Protein AF-A0A3D1SIC7-F1 (afdb_monomer_lite)

Sequence (63 aa):
LVLDWRKKQQAQAAVKRTVRDMFYNALPPSYTRELCERAYTAVYQHIYDSYYGLGQSVYANAS

Foldseek 3Di:
DLPCLVVPPVSLVVVLVVLLCCCVVPPDPPQDPVNSVVVSVVVSVCVVVQSDPDQRHVCSPVD

pLDDT: mean 73.0, std 12.47, range [44.97, 87.31]

Radius of gyration: 13.72 Å; chains: 1; bounding box: 32×26×33 Å

Secondary structure (DSSP, 8-state):
----TTT-HHHHHHHHHHHHHHHHHH--TT--HHHHHHHHHHHHHHHHHHEETTTEETTTT--

Structure (mmCIF, N/CA/C/O backbone):
data_AF-A0A3D1SIC7-F1
#
_entry.id   AF-A0A3D1SIC7-F1
#
loop_
_atom_site.group_PDB
_atom_site.id
_atom_site.type_symbol
_atom_site.label_atom_id
_atom_site.label_alt_id
_atom_site.label_comp_id
_atom_site.label_asym_id
_atom_site.label_entity_id
_atom_site.label_seq_id
_atom_site.pdbx_PDB_ins_code
_atom_site.Cartn_x
_atom_site.Cartn_y
_atom_site.Cartn_z
_atom_site.occupancy
_atom_site.B_iso_or_equiv
_atom_site.auth_seq_id
_atom_site.auth_comp_id
_atom_site.auth_asym_id
_atom_site.auth_atom_id
_atom_site.pdbx_PDB_model_num
ATOM 1 N N . LEU A 1 1 ? -14.377 -6.746 14.260 1.00 52.34 1 LEU A N 1
ATOM 2 C CA . LEU A 1 1 ? -12.931 -6.410 14.257 1.00 52.34 1 LEU A CA 1
ATOM 3 C C . LEU A 1 1 ? -12.449 -5.901 12.886 1.00 52.34 1 LEU A C 1
ATOM 5 O O . LEU A 1 1 ? -11.314 -6.143 12.511 1.00 52.34 1 LEU A O 1
ATOM 9 N N . VAL A 1 2 ? -13.252 -5.121 12.150 1.00 50.78 2 VAL A N 1
ATOM 10 C CA . VAL A 1 2 ? -12.696 -4.284 11.074 1.00 50.78 2 VAL A CA 1
ATOM 11 C C . VAL A 1 2 ? -12.396 -2.944 11.723 1.00 50.78 2 VAL A C 1
ATOM 13 O O . VAL A 1 2 ? -13.261 -2.085 11.852 1.00 50.78 2 VAL A O 1
ATOM 16 N N . LEU A 1 3 ? -11.192 -2.858 12.289 1.00 54.88 3 LEU A N 1
ATOM 17 C CA . LEU A 1 3 ? -10.635 -1.626 12.831 1.00 54.88 3 LEU A CA 1
ATOM 18 C C . LEU A 1 3 ? -10.691 -0.565 11.733 1.00 54.88 3 LEU A C 1
ATOM 20 O O . LEU A 1 3 ? -10.357 -0.863 10.588 1.00 54.88 3 LEU A O 1
ATOM 24 N N . ASP A 1 4 ? -11.082 0.657 12.089 1.00 67.62 4 ASP A N 1
ATOM 25 C CA . ASP A 1 4 ? -11.002 1.856 11.254 1.00 67.62 4 ASP A CA 1
ATOM 26 C C . ASP A 1 4 ? -9.535 2.148 10.849 1.00 67.62 4 ASP A C 1
ATOM 28 O O . ASP A 1 4 ? -8.916 3.128 11.265 1.00 67.62 4 ASP A O 1
ATOM 32 N N . TRP A 1 5 ? -8.923 1.278 10.047 1.00 69.88 5 TRP A N 1
ATOM 33 C CA . TRP A 1 5 ? -7.555 1.409 9.554 1.00 69.88 5 TRP A CA 1
ATOM 34 C C . TRP A 1 5 ? -7.437 2.643 8.658 1.00 69.88 5 TRP A C 1
ATOM 36 O O . TRP A 1 5 ? -6.405 3.306 8.651 1.00 69.88 5 TRP A O 1
ATOM 46 N N . ARG A 1 6 ? -8.543 3.035 8.011 1.00 68.38 6 ARG A N 1
ATOM 47 C CA . ARG A 1 6 ? -8.686 4.317 7.317 1.00 68.38 6 ARG A CA 1
ATOM 48 C C . ARG A 1 6 ? -8.602 5.523 8.250 1.00 68.38 6 ARG A C 1
ATOM 50 O O . ARG A 1 6 ? -8.198 6.577 7.787 1.00 68.38 6 ARG A O 1
ATOM 57 N N . LYS A 1 7 ? -8.940 5.412 9.538 1.00 73.50 7 LYS A N 1
ATOM 58 C CA . LYS A 1 7 ? -8.796 6.529 10.493 1.00 73.50 7 LYS A CA 1
ATOM 59 C C . LYS A 1 7 ? -7.411 6.558 11.144 1.00 73.50 7 LYS A C 1
ATOM 61 O O . LYS A 1 7 ? -6.993 7.593 11.652 1.0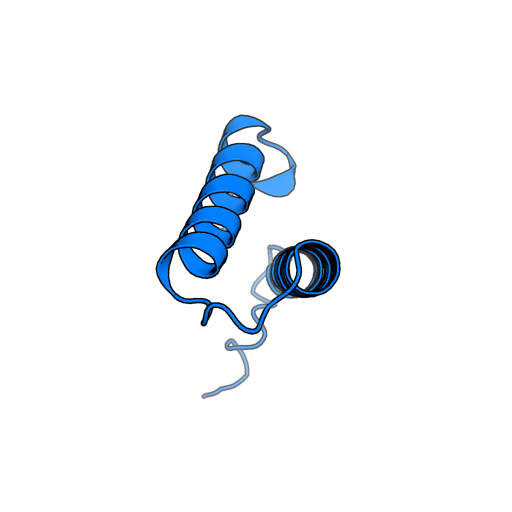0 73.50 7 LYS A O 1
ATOM 66 N N . LYS A 1 8 ? -6.668 5.445 11.110 1.00 81.69 8 LYS A N 1
ATOM 67 C CA . LYS A 1 8 ? -5.317 5.341 11.679 1.00 81.69 8 LYS A CA 1
ATOM 68 C C . LYS A 1 8 ? -4.252 5.571 10.607 1.00 81.69 8 LYS A C 1
ATOM 70 O O . LYS A 1 8 ? -3.992 4.694 9.787 1.00 81.69 8 LYS A O 1
ATOM 75 N N . GLN A 1 9 ? -3.560 6.710 10.669 1.00 80.69 9 GLN A N 1
ATOM 76 C CA . GLN A 1 9 ? -2.489 7.045 9.717 1.00 80.69 9 GLN A CA 1
ATOM 77 C C . GLN A 1 9 ? -1.397 5.963 9.627 1.00 80.69 9 GLN A C 1
ATOM 79 O O . GLN A 1 9 ? -0.943 5.641 8.532 1.00 80.69 9 GLN A O 1
ATOM 84 N N . GLN A 1 10 ? -1.022 5.343 10.752 1.00 80.38 10 GLN A N 1
ATOM 85 C CA . GLN A 1 10 ? -0.051 4.239 10.767 1.00 80.38 10 GLN A CA 1
ATOM 86 C C . GLN A 1 10 ? -0.528 3.026 9.958 1.00 80.38 10 GLN A C 1
ATOM 88 O O . GLN A 1 10 ? 0.255 2.436 9.217 1.00 80.38 10 GLN A O 1
ATOM 93 N N . ALA A 1 11 ? -1.815 2.684 10.054 1.00 81.31 11 ALA A N 1
ATOM 94 C CA . ALA A 1 11 ? -2.382 1.554 9.330 1.00 81.31 11 ALA A CA 1
ATOM 95 C C . ALA A 1 11 ? -2.492 1.854 7.826 1.00 81.31 11 ALA A C 1
ATOM 97 O O . ALA A 1 11 ? -2.112 1.018 7.011 1.00 81.31 11 ALA A O 1
ATOM 98 N N . GLN A 1 12 ? -2.896 3.072 7.443 1.00 81.50 12 GLN A N 1
ATOM 99 C CA . GLN A 1 12 ? -2.833 3.497 6.040 1.00 81.50 12 GLN A CA 1
ATOM 100 C C . GLN A 1 12 ? -1.402 3.434 5.485 1.00 81.50 12 GLN A C 1
ATOM 102 O O . GLN A 1 12 ? -1.188 2.956 4.374 1.00 81.50 12 GLN A O 1
ATOM 107 N N . ALA A 1 13 ? -0.413 3.907 6.250 1.00 85.44 13 ALA A N 1
ATOM 108 C CA . ALA A 1 13 ? 0.986 3.889 5.836 1.00 85.44 13 ALA A CA 1
ATOM 109 C C . ALA A 1 13 ? 1.538 2.463 5.687 1.00 85.44 13 ALA A C 1
ATOM 111 O O . ALA A 1 13 ? 2.388 2.232 4.828 1.00 85.44 13 ALA A O 1
ATOM 112 N N . ALA A 1 14 ? 1.069 1.517 6.504 1.00 85.56 14 ALA A N 1
ATOM 113 C CA . ALA A 1 14 ? 1.399 0.103 6.358 1.00 85.56 14 ALA A CA 1
ATOM 114 C C . ALA A 1 14 ? 0.827 -0.464 5.049 1.00 85.56 14 ALA A C 1
ATOM 116 O O . ALA A 1 14 ? 1.588 -0.999 4.252 1.00 85.56 14 ALA A O 1
ATOM 117 N N . VAL A 1 15 ? -0.462 -0.238 4.762 1.00 83.94 15 VAL A N 1
ATOM 118 C CA . VAL A 1 15 ? -1.103 -0.694 3.511 1.00 83.94 15 VAL A CA 1
ATOM 119 C C . VAL A 1 15 ? -0.395 -0.123 2.282 1.00 83.94 15 VAL A C 1
ATOM 121 O O . VAL A 1 15 ? -0.043 -0.865 1.370 1.00 83.94 15 VAL A O 1
ATOM 124 N N . LYS A 1 16 ? -0.117 1.185 2.273 1.00 85.12 16 LYS A N 1
ATOM 125 C CA . LYS A 1 16 ? 0.612 1.840 1.176 1.00 85.12 16 LYS A CA 1
ATOM 126 C C . LYS A 1 16 ? 1.996 1.228 0.952 1.00 85.12 16 LYS A C 1
ATOM 128 O O . LYS A 1 16 ? 2.394 1.042 -0.193 1.00 85.12 16 LYS A O 1
ATOM 133 N N . ARG A 1 17 ? 2.725 0.910 2.029 1.00 86.12 17 ARG A N 1
ATOM 134 C CA . ARG A 1 17 ? 4.032 0.242 1.940 1.00 86.12 17 ARG A CA 1
ATOM 135 C C . ARG A 1 17 ? 3.911 -1.164 1.375 1.00 86.12 17 ARG A C 1
ATOM 137 O O . ARG A 1 17 ? 4.586 -1.458 0.406 1.00 86.12 17 ARG A O 1
ATOM 144 N N . THR A 1 18 ? 2.998 -1.981 1.886 1.00 86.19 18 THR A N 1
ATOM 145 C CA . THR A 1 18 ? 2.814 -3.353 1.395 1.00 86.19 18 THR A CA 1
ATOM 146 C C . THR A 1 18 ? 2.433 -3.397 -0.084 1.00 86.19 18 THR A C 1
ATOM 148 O O . THR A 1 18 ? 3.012 -4.171 -0.838 1.00 86.19 18 THR A O 1
ATOM 151 N N . VAL A 1 19 ? 1.501 -2.540 -0.521 1.00 83.75 19 VAL A N 1
ATOM 152 C CA . VAL A 1 19 ? 1.119 -2.446 -1.940 1.00 83.75 19 VAL A CA 1
ATOM 153 C C . VAL A 1 19 ? 2.331 -2.043 -2.779 1.00 83.75 19 VAL A C 1
ATOM 155 O O . VAL A 1 19 ? 2.597 -2.650 -3.812 1.00 83.75 19 VAL A O 1
ATOM 158 N N . ARG A 1 20 ? 3.109 -1.061 -2.312 1.00 82.81 20 ARG A N 1
ATOM 159 C CA . ARG A 1 20 ? 4.341 -0.634 -2.975 1.00 82.81 20 ARG A CA 1
ATOM 160 C C . ARG A 1 20 ? 5.353 -1.773 -3.082 1.00 82.81 20 ARG A C 1
ATOM 162 O O . ARG A 1 20 ? 5.816 -2.043 -4.181 1.00 82.81 20 ARG A O 1
ATOM 169 N N . ASP A 1 21 ? 5.667 -2.450 -1.987 1.00 84.06 21 ASP A N 1
ATOM 170 C CA . ASP A 1 21 ? 6.649 -3.536 -1.964 1.00 84.06 21 ASP A CA 1
ATOM 171 C C . ASP A 1 21 ? 6.232 -4.677 -2.897 1.00 84.06 21 ASP A C 1
ATOM 173 O O . ASP A 1 21 ? 7.066 -5.230 -3.607 1.00 84.06 21 ASP A O 1
ATOM 177 N N . MET A 1 22 ? 4.934 -4.985 -2.969 1.00 80.75 22 MET A N 1
ATOM 178 C CA . MET A 1 22 ? 4.408 -5.971 -3.912 1.00 80.75 22 MET A CA 1
ATOM 179 C C . MET A 1 22 ? 4.677 -5.564 -5.366 1.00 80.75 22 MET A C 1
ATOM 181 O O . MET A 1 22 ? 5.126 -6.386 -6.158 1.00 80.75 22 MET A O 1
ATOM 185 N N . PHE A 1 23 ? 4.464 -4.295 -5.715 1.00 75.81 23 PHE A N 1
ATOM 186 C CA . PHE A 1 23 ? 4.748 -3.798 -7.058 1.00 75.81 23 PHE A CA 1
ATOM 187 C C . PHE A 1 23 ? 6.252 -3.729 -7.351 1.00 75.81 23 PHE A C 1
ATOM 189 O O . PHE A 1 23 ? 6.692 -4.236 -8.375 1.00 75.81 23 PHE A O 1
ATOM 196 N N . TYR A 1 24 ? 7.069 -3.165 -6.463 1.00 70.75 24 TYR A N 1
ATOM 197 C CA . TYR A 1 24 ? 8.505 -3.013 -6.722 1.00 70.75 24 TYR A CA 1
ATOM 198 C C . TYR A 1 24 ? 9.273 -4.342 -6.719 1.00 70.75 24 TYR A C 1
ATOM 200 O O . TYR A 1 24 ? 10.275 -4.445 -7.421 1.00 70.75 24 TYR A O 1
ATOM 208 N N . ASN A 1 25 ? 8.807 -5.358 -5.984 1.00 74.38 25 ASN A N 1
ATOM 209 C CA . ASN A 1 25 ? 9.473 -6.663 -5.931 1.00 74.38 25 ASN A CA 1
ATOM 210 C C . ASN A 1 25 ? 8.959 -7.663 -6.979 1.00 74.38 25 ASN A C 1
ATOM 212 O O . ASN A 1 25 ? 9.674 -8.610 -7.293 1.00 74.38 25 ASN A O 1
ATOM 216 N N . ALA A 1 26 ? 7.739 -7.490 -7.504 1.00 68.31 26 ALA A N 1
ATOM 217 C CA . ALA A 1 26 ? 7.128 -8.449 -8.431 1.00 68.31 26 ALA A CA 1
ATOM 218 C C . ALA A 1 26 ? 6.951 -7.929 -9.867 1.00 68.31 26 ALA A C 1
ATOM 220 O O . ALA A 1 26 ? 6.603 -8.715 -10.749 1.00 68.31 26 ALA A O 1
ATOM 221 N N . LEU A 1 27 ? 7.155 -6.632 -10.131 1.00 68.12 27 LEU A N 1
ATOM 222 C CA . LEU A 1 27 ? 6.961 -6.092 -11.476 1.00 68.12 27 LEU A CA 1
ATOM 223 C C . LEU A 1 27 ? 8.160 -6.372 -12.398 1.00 68.12 27 LEU A C 1
ATOM 225 O O . LEU A 1 27 ? 9.305 -6.103 -12.029 1.00 68.12 27 LEU A O 1
ATOM 229 N N . PRO A 1 28 ? 7.908 -6.845 -13.632 1.00 73.44 28 PRO A N 1
ATOM 230 C CA . PRO A 1 28 ? 8.943 -6.978 -14.647 1.00 73.44 28 PRO A CA 1
ATOM 231 C C . PRO A 1 28 ? 9.544 -5.616 -15.048 1.00 73.44 28 PRO A C 1
ATOM 233 O O . PRO A 1 28 ? 8.845 -4.600 -14.991 1.00 73.44 28 PRO A O 1
ATOM 236 N N . PRO A 1 29 ? 10.781 -5.580 -15.584 1.00 69.38 29 PRO A N 1
ATOM 237 C CA . PRO A 1 29 ? 11.455 -4.348 -16.023 1.00 69.38 29 PRO A CA 1
ATOM 238 C C . PRO A 1 29 ? 10.702 -3.539 -17.091 1.00 69.38 29 PRO A C 1
ATOM 240 O O . PRO A 1 29 ? 11.013 -2.375 -17.324 1.00 69.38 29 PRO A O 1
ATOM 243 N N . SER A 1 30 ? 9.722 -4.150 -17.763 1.00 77.19 30 SER A N 1
ATOM 244 C CA . SER A 1 30 ? 8.866 -3.507 -18.761 1.00 77.19 30 SER A CA 1
ATOM 245 C C . SER A 1 30 ? 7.879 -2.498 -18.166 1.00 77.19 30 SER A C 1
ATOM 247 O O . SER A 1 30 ? 7.264 -1.737 -18.911 1.00 77.19 30 SER A O 1
ATOM 249 N N . TYR A 1 31 ? 7.693 -2.491 -16.843 1.00 72.19 31 TYR A N 1
ATOM 250 C CA . TYR A 1 31 ? 6.842 -1.515 -16.176 1.00 72.19 31 TYR A CA 1
ATOM 251 C C . TYR A 1 31 ? 7.595 -0.205 -15.971 1.00 72.19 31 TYR A C 1
ATOM 253 O O . TYR A 1 31 ? 8.484 -0.084 -15.128 1.00 72.19 31 TYR A O 1
ATOM 261 N N . THR A 1 32 ? 7.207 0.808 -16.742 1.00 79.81 32 THR A N 1
ATOM 262 C CA . THR A 1 32 ? 7.672 2.174 -16.514 1.00 79.81 32 THR A CA 1
ATOM 263 C C . THR A 1 32 ? 7.145 2.687 -15.178 1.00 79.81 32 THR A C 1
ATOM 265 O O . THR A 1 32 ? 6.095 2.263 -14.688 1.00 79.81 32 THR A O 1
ATOM 268 N N . ARG A 1 33 ? 7.848 3.664 -14.599 1.00 79.56 33 ARG A N 1
ATOM 269 C CA . ARG A 1 33 ? 7.442 4.311 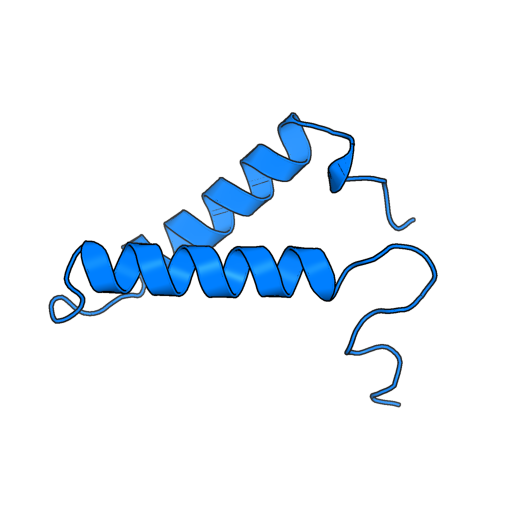-13.345 1.00 79.56 33 ARG A CA 1
ATOM 270 C C . ARG A 1 33 ? 5.989 4.800 -13.382 1.00 79.56 33 ARG A C 1
ATOM 272 O O . ARG A 1 33 ? 5.267 4.637 -12.410 1.00 79.56 33 ARG A O 1
ATOM 279 N N . GLU A 1 34 ? 5.547 5.348 -14.508 1.00 82.12 34 GLU A N 1
ATOM 280 C CA . GLU A 1 34 ? 4.173 5.830 -14.693 1.00 82.12 34 GLU A CA 1
ATOM 281 C C . GLU A 1 34 ? 3.137 4.701 -14.660 1.00 82.12 34 GLU A C 1
ATOM 283 O O . GLU A 1 34 ? 2.055 4.866 -14.092 1.00 82.12 34 GLU A O 1
ATOM 288 N N . LEU A 1 35 ? 3.469 3.539 -15.231 1.00 82.62 35 LEU A N 1
ATOM 289 C CA . LEU A 1 35 ? 2.604 2.364 -15.205 1.00 82.62 35 LEU A CA 1
ATOM 290 C C . LEU A 1 35 ? 2.499 1.799 -13.780 1.00 82.62 35 LEU A C 1
ATOM 292 O O . LEU A 1 35 ? 1.401 1.455 -13.340 1.00 82.62 35 LEU A O 1
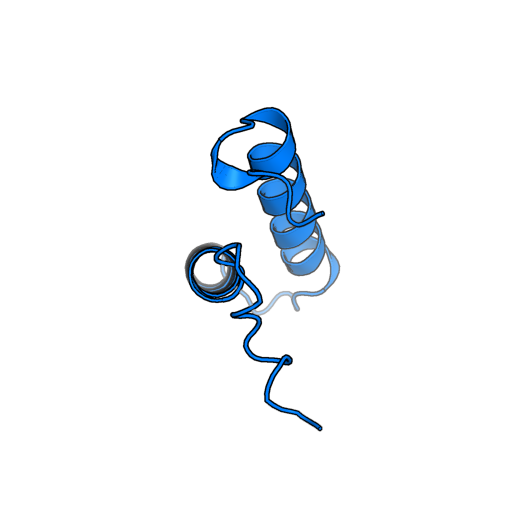ATOM 296 N N . CYS A 1 36 ? 3.610 1.795 -13.035 1.00 79.19 36 CYS A N 1
ATOM 297 C CA . CYS A 1 36 ? 3.631 1.438 -11.616 1.00 79.19 36 CYS A CA 1
ATOM 298 C C . CYS A 1 36 ? 2.749 2.367 -10.775 1.00 79.19 36 CYS A C 1
ATOM 300 O O . CYS A 1 36 ? 1.948 1.885 -9.982 1.00 79.19 36 CYS A O 1
ATOM 302 N N . GLU A 1 37 ? 2.855 3.687 -10.953 1.00 83.38 37 GLU A N 1
ATOM 303 C CA . GLU A 1 37 ? 2.059 4.664 -10.191 1.00 83.38 37 GLU A CA 1
ATOM 304 C C . GLU A 1 37 ? 0.555 4.540 -10.480 1.00 83.38 37 GLU A C 1
ATOM 306 O O . GLU A 1 37 ? -0.274 4.605 -9.563 1.00 83.38 37 GLU A O 1
ATOM 311 N N . ARG A 1 38 ? 0.181 4.295 -11.745 1.00 85.75 38 ARG A N 1
ATOM 312 C CA . ARG A 1 38 ? -1.216 4.025 -12.119 1.00 85.75 38 ARG A CA 1
ATOM 313 C C . ARG A 1 38 ? -1.735 2.743 -11.475 1.00 85.75 38 ARG A C 1
ATOM 315 O O . ARG A 1 38 ? -2.813 2.762 -10.884 1.00 85.75 38 ARG A O 1
ATOM 322 N N . ALA A 1 39 ? -0.971 1.655 -11.556 1.00 83.94 39 ALA A N 1
ATOM 323 C CA . ALA A 1 39 ? -1.350 0.372 -10.969 1.00 83.94 39 ALA A CA 1
ATOM 324 C C . ALA A 1 39 ? -1.444 0.450 -9.436 1.00 83.94 39 ALA A C 1
ATOM 326 O O . ALA A 1 39 ? -2.418 -0.023 -8.850 1.00 83.94 39 ALA A O 1
ATOM 327 N N . TYR A 1 40 ? -0.485 1.122 -8.795 1.00 85.56 40 TYR A N 1
ATOM 328 C CA . TYR A 1 40 ? -0.483 1.389 -7.359 1.00 85.56 40 TYR A CA 1
ATOM 329 C C . TYR A 1 40 ? -1.744 2.139 -6.927 1.00 85.56 40 TYR A C 1
ATOM 331 O O . TYR A 1 40 ? -2.431 1.711 -5.998 1.00 85.56 40 TYR A O 1
ATOM 339 N N . THR A 1 41 ? -2.076 3.229 -7.624 1.00 86.12 41 THR A N 1
ATOM 340 C CA . THR A 1 41 ? -3.270 4.031 -7.331 1.00 86.12 4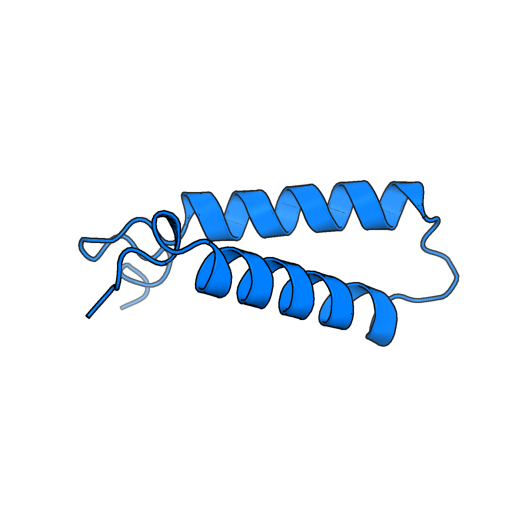1 THR A CA 1
ATOM 341 C C . THR A 1 41 ? -4.541 3.200 -7.476 1.00 86.12 41 THR A C 1
ATOM 343 O O . THR A 1 41 ? -5.382 3.217 -6.579 1.00 86.12 41 THR A O 1
ATOM 346 N N . ALA A 1 42 ? -4.661 2.425 -8.557 1.00 87.31 42 ALA A N 1
ATOM 347 C CA . ALA A 1 42 ? -5.822 1.577 -8.809 1.00 87.31 42 ALA A CA 1
ATOM 348 C C . ALA A 1 42 ? -6.006 0.499 -7.728 1.00 87.31 42 ALA A C 1
ATOM 350 O O . ALA A 1 42 ? -7.111 0.317 -7.219 1.00 87.31 42 ALA A O 1
ATOM 351 N N . VAL A 1 43 ? -4.926 -0.177 -7.323 1.00 85.56 43 VAL A N 1
ATOM 352 C CA . VAL A 1 43 ? -4.977 -1.204 -6.271 1.00 85.56 43 VAL A CA 1
ATOM 353 C C . VAL A 1 43 ? -5.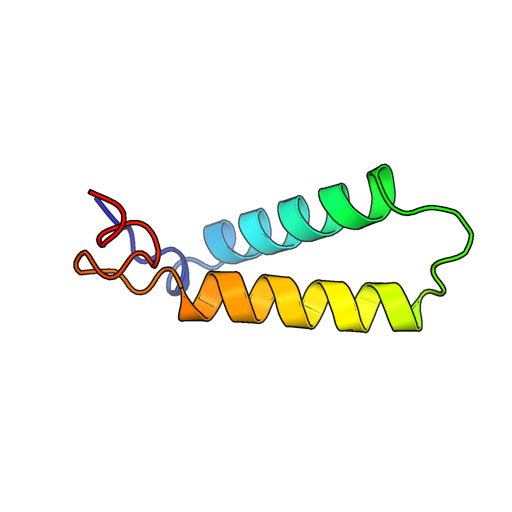281 -0.595 -4.910 1.00 85.56 43 VAL A C 1
ATOM 355 O O . VAL A 1 43 ? -6.120 -1.118 -4.180 1.00 85.56 43 VAL A O 1
ATOM 358 N N . TYR A 1 44 ? -4.646 0.525 -4.565 1.00 83.81 44 TYR A N 1
ATOM 359 C CA . TYR A 1 44 ? -4.929 1.205 -3.306 1.00 83.81 44 TYR A CA 1
ATOM 360 C C . TYR A 1 44 ? -6.389 1.665 -3.236 1.00 83.81 44 TYR A C 1
ATOM 362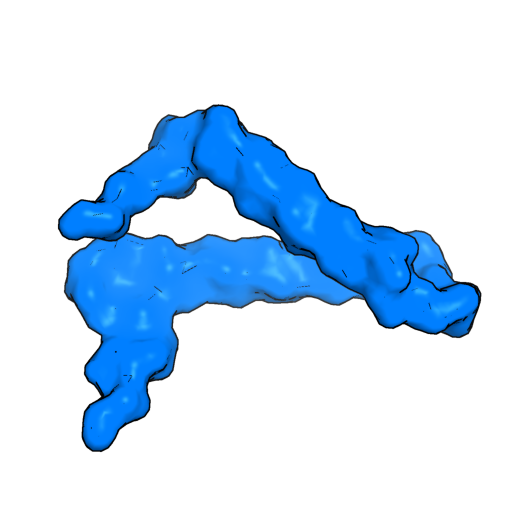 O O . TYR A 1 44 ? -7.040 1.448 -2.216 1.00 83.81 44 TYR A O 1
ATOM 370 N N . GLN A 1 45 ? -6.916 2.241 -4.320 1.00 83.31 45 GLN A N 1
ATOM 371 C CA . GLN A 1 45 ? -8.316 2.649 -4.416 1.00 83.31 45 GLN A CA 1
ATOM 372 C C . GLN A 1 45 ? -9.255 1.446 -4.290 1.00 83.31 45 GLN A C 1
ATOM 374 O O . GLN A 1 45 ? -10.198 1.491 -3.510 1.00 83.31 45 GLN A O 1
ATOM 379 N N . HIS A 1 46 ? -8.952 0.331 -4.961 1.00 82.88 46 HIS A N 1
ATOM 380 C CA . HIS A 1 46 ? -9.737 -0.894 -4.839 1.00 82.88 46 HIS A CA 1
ATOM 381 C C . HIS A 1 46 ? -9.750 -1.437 -3.404 1.00 82.88 46 HIS A C 1
ATOM 383 O O . HIS A 1 46 ? -10.815 -1.778 -2.903 1.00 82.88 46 HIS A O 1
ATOM 389 N N . ILE A 1 47 ? -8.604 -1.484 -2.712 1.00 79.56 47 ILE A N 1
ATOM 390 C CA . ILE A 1 47 ? -8.519 -1.908 -1.302 1.00 79.56 47 ILE A CA 1
ATOM 391 C C . ILE A 1 47 ? -9.281 -0.939 -0.398 1.00 79.56 47 ILE A C 1
ATOM 393 O O . ILE A 1 47 ? -9.948 -1.359 0.547 1.00 79.56 47 ILE A O 1
ATOM 397 N N . TYR A 1 48 ? -9.182 0.360 -0.680 1.00 77.25 48 TYR A N 1
ATOM 398 C CA . TYR A 1 48 ? -9.950 1.371 0.020 1.00 77.25 48 TYR A CA 1
ATOM 399 C C . TYR A 1 48 ? -11.442 1.062 -0.152 1.00 77.25 48 TYR A C 1
ATOM 401 O O . TYR A 1 48 ? -12.101 0.746 0.828 1.00 77.25 48 TYR A O 1
ATOM 409 N N . ASP A 1 49 ? -11.973 1.018 -1.367 1.00 75.94 49 ASP A N 1
ATOM 410 C CA . ASP A 1 49 ? -13.410 0.849 -1.612 1.00 75.94 49 ASP A CA 1
ATOM 411 C C . ASP A 1 49 ? -13.955 -0.519 -1.158 1.00 75.94 49 ASP A C 1
ATOM 413 O O . ASP A 1 49 ? -15.031 -0.590 -0.569 1.00 75.94 49 ASP A O 1
ATOM 417 N N . SER A 1 50 ? -13.174 -1.587 -1.333 1.00 70.50 50 SER A N 1
ATOM 418 C CA . SER A 1 50 ? -13.569 -2.984 -1.083 1.00 70.50 50 SER A CA 1
ATOM 419 C C . SER A 1 50 ? -13.578 -3.415 0.382 1.00 70.50 50 SER A C 1
ATOM 421 O O . SER A 1 50 ? -14.145 -4.455 0.713 1.00 70.50 50 SER A O 1
ATOM 423 N N . TYR A 1 51 ? -12.918 -2.658 1.260 1.00 69.38 51 TYR A N 1
ATOM 424 C CA . TYR A 1 51 ? -12.843 -2.949 2.693 1.00 69.38 51 TYR A CA 1
ATOM 425 C C . TYR A 1 51 ? -13.420 -1.776 3.491 1.00 69.38 51 TYR A C 1
ATOM 427 O O . TYR A 1 51 ? -12.738 -1.095 4.271 1.00 69.38 51 TYR A O 1
ATOM 435 N N . TYR A 1 52 ? -14.708 -1.506 3.261 1.00 63.16 52 TYR A N 1
ATOM 436 C CA . TYR A 1 52 ? -15.537 -0.660 4.119 1.00 63.16 52 TYR A CA 1
ATOM 437 C C . TYR A 1 52 ? -16.046 -1.531 5.275 1.00 63.16 52 TYR A C 1
ATOM 439 O O . TYR A 1 52 ? -16.692 -2.555 5.065 1.00 63.16 52 TYR A O 1
ATOM 447 N N . GLY A 1 53 ? -15.660 -1.202 6.512 1.00 60.25 53 GLY A N 1
ATOM 448 C CA . GLY A 1 53 ? -16.123 -1.948 7.686 1.00 60.25 53 GLY A CA 1
ATOM 449 C C . GLY A 1 53 ? -17.654 -1.991 7.737 1.00 60.25 53 GLY A C 1
ATOM 450 O O . GLY A 1 53 ? -18.272 -1.010 7.340 1.00 60.25 53 GLY A O 1
ATOM 451 N N . LEU A 1 54 ? -18.200 -3.115 8.243 1.00 51.38 54 LEU A N 1
ATOM 452 C CA . LEU A 1 54 ? -19.623 -3.555 8.302 1.00 51.38 54 LEU A CA 1
ATOM 453 C C . LEU A 1 54 ? -19.945 -4.825 7.480 1.00 51.38 54 LEU A C 1
ATOM 455 O O . LEU A 1 54 ? -21.065 -5.000 7.019 1.00 51.38 54 LEU A O 1
ATOM 459 N N . GLY A 1 55 ? -18.993 -5.744 7.292 1.00 52.62 55 GLY A N 1
ATOM 460 C CA . GLY A 1 55 ? -19.280 -7.018 6.607 1.00 52.62 55 GLY A CA 1
ATOM 461 C C . GLY A 1 55 ? -19.424 -6.904 5.085 1.00 52.62 55 GLY A C 1
ATOM 462 O O . GLY A 1 55 ? -19.639 -7.911 4.424 1.00 52.62 55 GLY A O 1
ATOM 463 N N . GLN A 1 56 ? -19.218 -5.716 4.512 1.00 52.91 56 GLN A N 1
ATOM 464 C CA . GLN A 1 56 ? -19.070 -5.510 3.072 1.00 52.91 56 GLN A CA 1
ATOM 465 C C . GLN A 1 56 ? -17.609 -5.727 2.667 1.00 52.91 56 GLN A C 1
ATOM 467 O O . GLN A 1 56 ? -16.889 -4.796 2.322 1.00 52.91 56 GLN A O 1
ATOM 472 N N . SER A 1 57 ? -17.139 -6.969 2.769 1.00 54.75 57 SER A N 1
ATOM 473 C CA . SER A 1 57 ? -15.997 -7.393 1.961 1.00 54.75 57 SER A CA 1
ATOM 474 C C . SER A 1 57 ? -16.548 -7.881 0.627 1.00 54.75 57 SER A C 1
ATOM 476 O O . SER A 1 57 ? -17.567 -8.567 0.611 1.00 54.75 57 SER A O 1
ATOM 478 N N . VAL A 1 58 ? -15.878 -7.595 -0.490 1.00 54.56 58 VAL A N 1
ATOM 479 C CA . VAL A 1 58 ? -16.234 -8.176 -1.806 1.00 54.56 58 VAL A CA 1
ATOM 480 C C . VAL A 1 58 ? -16.240 -9.714 -1.782 1.00 54.56 58 VAL A C 1
ATOM 482 O O . VAL A 1 58 ? -16.866 -10.339 -2.629 1.00 54.56 58 VAL A O 1
ATOM 485 N N . TYR A 1 59 ? -15.593 -10.319 -0.780 1.00 53.47 59 TYR A N 1
ATOM 486 C CA . TYR A 1 59 ? -15.566 -11.761 -0.535 1.00 53.47 59 TYR A CA 1
ATOM 487 C C . TYR A 1 59 ? -16.644 -12.256 0.441 1.00 53.47 59 TYR A C 1
ATOM 489 O O . TYR A 1 59 ? -16.747 -13.456 0.662 1.00 53.47 59 TYR A O 1
ATOM 497 N N . ALA A 1 60 ? -17.465 -11.375 1.021 1.00 54.22 60 ALA A N 1
ATOM 498 C CA . ALA A 1 60 ? -18.551 -11.777 1.920 1.00 54.22 60 ALA A CA 1
ATOM 499 C C . ALA A 1 60 ? -19.714 -12.468 1.182 1.00 54.22 60 ALA A C 1
ATOM 501 O O . ALA A 1 60 ? -20.463 -13.209 1.805 1.00 54.22 60 ALA A O 1
ATOM 502 N N . ASN A 1 61 ? -19.830 -12.256 -0.136 1.00 50.84 61 ASN A N 1
ATOM 503 C CA . ASN A 1 61 ? -20.806 -12.922 -1.009 1.00 50.84 61 ASN A CA 1
ATOM 504 C C . ASN A 1 61 ? -20.235 -14.142 -1.757 1.00 50.84 61 ASN A C 1
ATOM 506 O O . ASN A 1 61 ? -20.930 -14.717 -2.591 1.00 50.84 61 ASN A O 1
ATOM 510 N N . ALA A 1 62 ? -18.983 -14.532 -1.497 1.00 46.09 62 ALA A N 1
ATOM 511 C CA . ALA A 1 62 ? -18.427 -15.786 -1.996 1.00 46.09 62 ALA A CA 1
ATOM 512 C C . ALA A 1 62 ? -18.645 -16.880 -0.937 1.00 46.09 62 ALA A C 1
ATOM 514 O O . ALA A 1 62 ? -17.711 -17.280 -0.243 1.00 46.09 62 ALA A O 1
ATOM 515 N N . SER A 1 63 ? -19.900 -17.300 -0.775 1.00 44.97 63 SER A N 1
ATOM 516 C CA . SER A 1 63 ? -20.314 -18.456 0.033 1.00 44.97 63 SER A CA 1
ATOM 517 C C . SER A 1 63 ? -21.078 -19.440 -0.830 1.00 44.97 63 SER A C 1
ATOM 519 O O . SER A 1 63 ? -22.001 -18.956 -1.525 1.00 44.97 63 SER A O 1
#